Protein AF-A0A4Q3TZU3-F1 (afdb_monomer_lite)

Secondary structure (DSSP, 8-state):
------------------SS-TT-PPPPP----PPPP---TTTT----TTTS-S-BSSPPPSS---GGG--S--SBPPPHHHHHHHHHHHHHHHHHHHHS-TT-EEEEEE-TTS-EEEEEEEE--STTPPPEEEEEESSS---

Foldseek 3Di:
DDDDDDDDDDPPDPPPPPPDCVPDPFDAADQDDQDQDDQPPCPPVDDDCPPPADAFPDDDDPDDDDPVVCPVDDRHPDDPSRVVNVVRRVVSVVVSVVQADPPAAWDFDADPVRHTFKIWHWGDRDPPDDIGHDMDGPPDPDD

Structure (mmCIF, N/CA/C/O backbone):
data_AF-A0A4Q3TZU3-F1
#
_entry.id   AF-A0A4Q3TZU3-F1
#
loop_
_atom_site.group_PDB
_atom_site.id
_atom_site.type_symbol
_atom_site.label_atom_id
_atom_site.label_alt_id
_atom_site.label_comp_id
_atom_site.label_asym_id
_atom_site.label_entity_id
_atom_site.label_seq_id
_atom_site.pdbx_PDB_ins_code
_atom_site.Cartn_x
_atom_site.Cartn_y
_atom_site.Cartn_z
_atom_site.occupancy
_atom_site.B_iso_or_equiv
_atom_site.auth_seq_id
_atom_site.auth_comp_id
_atom_site.auth_asym_id
_atom_site.auth_atom_id
_atom_site.pdbx_PDB_model_num
ATOM 1 N N . MET A 1 1 ? -24.999 -35.757 49.700 1.00 33.59 1 MET A N 1
ATOM 2 C CA . MET A 1 1 ? -24.852 -34.363 50.166 1.00 33.59 1 MET A CA 1
ATOM 3 C C . MET A 1 1 ? -23.561 -33.837 49.554 1.00 33.59 1 MET A C 1
ATOM 5 O O . MET A 1 1 ? -22.495 -34.189 50.034 1.00 33.59 1 MET A O 1
ATOM 9 N N . ILE A 1 2 ? -23.643 -33.169 48.400 1.00 40.16 2 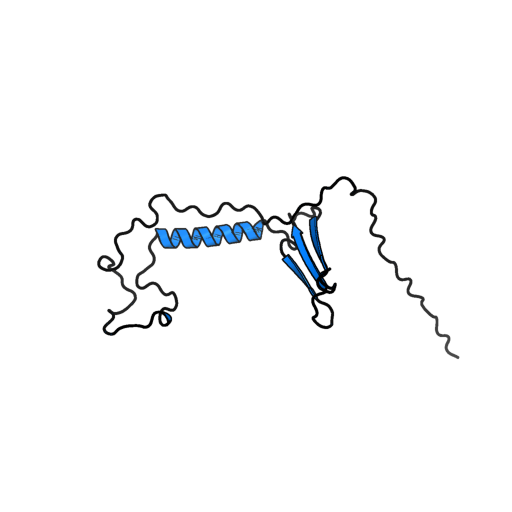ILE A N 1
ATOM 10 C CA . ILE A 1 2 ? -22.472 -32.710 47.633 1.00 40.16 2 ILE A CA 1
ATOM 11 C C . ILE A 1 2 ? -22.487 -31.183 47.669 1.00 40.16 2 ILE A C 1
ATOM 13 O O . ILE A 1 2 ? -23.465 -30.561 47.263 1.00 40.16 2 ILE A O 1
ATOM 17 N N . LEU A 1 3 ? -21.426 -30.616 48.236 1.00 29.00 3 LEU A N 1
ATOM 18 C CA . LEU A 1 3 ? -21.221 -29.190 48.449 1.00 29.00 3 LEU A CA 1
ATOM 19 C C . LEU A 1 3 ? -20.592 -28.594 47.178 1.00 29.00 3 LEU A C 1
ATOM 21 O O . LEU A 1 3 ? -19.473 -28.958 46.825 1.00 29.00 3 LEU A O 1
ATOM 25 N N . PHE A 1 4 ? -21.302 -27.704 46.481 1.00 37.84 4 PHE A N 1
ATOM 26 C CA . PHE A 1 4 ? -20.735 -26.928 45.373 1.00 37.84 4 PHE A CA 1
ATOM 27 C C . PHE A 1 4 ? -20.022 -25.695 45.936 1.00 37.84 4 PHE A C 1
ATOM 29 O O . PHE A 1 4 ? -20.660 -24.808 46.500 1.00 37.84 4 PHE A O 1
ATOM 36 N N . ALA A 1 5 ? -18.699 -25.640 45.784 1.00 41.41 5 ALA A N 1
ATOM 37 C CA . ALA A 1 5 ? -17.923 -24.431 46.025 1.00 41.41 5 ALA A CA 1
ATOM 38 C C . ALA A 1 5 ? -18.077 -23.493 44.817 1.00 41.41 5 ALA A C 1
ATOM 40 O O . ALA A 1 5 ? -17.660 -23.826 43.707 1.00 41.41 5 ALA A O 1
ATOM 41 N N . LEU A 1 6 ? -18.700 -22.332 45.029 1.00 40.00 6 LEU A N 1
ATOM 42 C CA . LEU A 1 6 ? -18.723 -21.242 44.056 1.00 40.00 6 LEU A CA 1
ATOM 43 C C . LEU A 1 6 ? -17.315 -20.634 43.975 1.00 40.00 6 LEU A C 1
ATOM 45 O O . LEU A 1 6 ? -16.833 -20.055 44.947 1.00 40.00 6 LEU A O 1
ATOM 49 N N . ILE A 1 7 ? -16.659 -20.754 42.822 1.00 45.22 7 ILE A N 1
ATOM 50 C CA . ILE A 1 7 ? -15.443 -19.997 42.513 1.00 45.22 7 ILE A CA 1
ATOM 51 C C . ILE A 1 7 ? -15.897 -18.684 41.875 1.00 45.22 7 ILE A C 1
ATOM 53 O O . ILE A 1 7 ? -16.347 -18.663 40.731 1.00 45.22 7 ILE A O 1
ATOM 57 N N . SER A 1 8 ? -15.813 -17.590 42.629 1.00 39.06 8 SER A N 1
ATOM 58 C CA . SER A 1 8 ? -16.028 -16.242 42.103 1.00 39.06 8 SER A CA 1
ATOM 59 C C . SER A 1 8 ? -14.880 -15.878 41.163 1.00 39.06 8 SER A C 1
ATOM 61 O O . SER A 1 8 ? -13.743 -15.712 41.602 1.00 39.06 8 SER A O 1
ATOM 63 N N . VAL A 1 9 ? -15.169 -15.740 39.869 1.00 47.31 9 VAL A N 1
ATOM 64 C CA . VAL A 1 9 ? -14.244 -15.116 38.916 1.00 47.31 9 VAL A CA 1
ATOM 65 C C . VAL A 1 9 ? -14.261 -13.615 39.187 1.00 47.31 9 VAL A C 1
ATOM 67 O O . VAL A 1 9 ? -15.233 -12.928 38.884 1.00 47.31 9 VAL A O 1
ATOM 70 N N . VAL A 1 10 ? -13.189 -13.106 39.790 1.00 42.84 10 VAL A N 1
ATOM 71 C CA . VAL A 1 10 ? -12.907 -11.669 39.810 1.00 42.84 10 VAL A CA 1
ATOM 72 C C . VAL A 1 10 ? -12.443 -11.297 38.406 1.00 42.84 10 VAL A C 1
ATOM 74 O O . VAL A 1 10 ? -11.377 -11.728 37.967 1.00 42.84 10 VAL A O 1
ATOM 77 N N . ALA A 1 11 ? -13.258 -10.528 37.685 1.00 46.69 11 ALA A N 1
ATOM 78 C CA . ALA A 1 11 ? -12.823 -9.859 36.469 1.00 46.69 11 ALA A CA 1
ATOM 79 C C . ALA A 1 11 ? -11.769 -8.817 36.867 1.00 46.69 11 ALA A C 1
ATOM 81 O O . ALA A 1 11 ? -12.090 -7.768 37.420 1.00 46.69 11 ALA A O 1
ATOM 82 N N . VAL A 1 12 ? -10.496 -9.143 36.654 1.00 43.44 12 VAL A N 1
ATOM 83 C CA . VAL A 1 12 ? -9.413 -8.164 36.728 1.00 43.44 12 VAL A CA 1
ATOM 84 C C . VAL A 1 12 ? -9.487 -7.362 35.435 1.00 43.44 12 VAL A C 1
ATOM 86 O O . VAL A 1 12 ? -8.997 -7.801 34.398 1.00 43.44 12 VAL A O 1
ATOM 89 N N . GLU A 1 13 ? -10.164 -6.216 35.472 1.00 42.28 13 GLU A N 1
ATOM 90 C CA . GLU A 1 13 ? -10.048 -5.228 34.403 1.00 42.28 13 GLU A CA 1
ATOM 91 C C . GLU A 1 13 ? -8.586 -4.756 34.363 1.00 42.28 13 GLU A C 1
ATOM 93 O O . GLU A 1 13 ? -8.067 -4.307 35.392 1.00 42.28 13 GLU A O 1
ATOM 98 N N . PRO A 1 14 ? -7.871 -4.871 33.228 1.00 47.47 14 PRO A N 1
ATOM 99 C CA . PRO A 1 14 ? -6.547 -4.291 33.130 1.00 47.47 14 PRO A CA 1
ATOM 100 C C . PRO A 1 14 ? -6.704 -2.773 33.202 1.00 47.47 14 PRO A C 1
ATOM 102 O O . PRO A 1 14 ? -7.169 -2.130 32.262 1.00 47.47 14 PRO A O 1
ATOM 105 N N . ALA A 1 15 ? -6.323 -2.198 34.341 1.00 41.56 15 ALA A N 1
ATOM 106 C CA . ALA A 1 15 ? -6.161 -0.764 34.481 1.00 41.56 15 ALA A CA 1
ATOM 107 C C . ALA A 1 15 ? -5.082 -0.313 33.487 1.00 41.56 15 ALA A C 1
ATOM 109 O O . ALA A 1 15 ? -3.888 -0.524 33.710 1.00 41.56 15 ALA A O 1
ATOM 110 N N . ILE A 1 16 ? -5.503 0.282 32.369 1.00 44.78 16 ILE A N 1
ATOM 111 C CA . ILE A 1 16 ? -4.617 1.042 31.489 1.00 44.78 16 ILE A CA 1
ATOM 112 C C . ILE A 1 16 ? -4.077 2.194 32.347 1.00 44.78 16 ILE A C 1
ATOM 114 O O . ILE A 1 16 ? -4.815 3.105 32.720 1.00 44.78 16 ILE A O 1
ATOM 118 N N . GLN A 1 17 ? -2.809 2.111 32.746 1.00 38.56 17 GLN A N 1
ATOM 119 C CA . GLN A 1 17 ? -2.160 3.133 33.564 1.00 38.56 17 GLN A CA 1
ATOM 120 C C . GLN A 1 17 ? -1.886 4.371 32.698 1.00 38.56 17 GLN A C 1
ATOM 122 O O . GLN A 1 17 ? -0.864 4.468 32.024 1.00 38.56 17 GLN A O 1
ATOM 127 N N . THR A 1 18 ? -2.814 5.325 32.706 1.00 45.28 18 THR A N 1
ATOM 128 C CA . THR A 1 18 ? -2.728 6.610 31.986 1.00 45.28 18 THR A CA 1
ATOM 129 C C . THR A 1 18 ? -1.883 7.641 32.749 1.00 45.28 18 THR A C 1
ATOM 131 O O . THR A 1 18 ? -2.311 8.772 32.965 1.00 45.28 18 THR A O 1
ATOM 134 N N . THR A 1 19 ? -0.683 7.280 33.206 1.00 42.88 19 THR A N 1
ATOM 135 C CA . THR A 1 19 ? 0.136 8.164 34.067 1.00 42.88 19 THR A CA 1
ATOM 136 C C . THR A 1 19 ? 1.560 8.387 33.555 1.00 42.88 19 THR A C 1
ATOM 138 O O . THR A 1 19 ? 2.497 8.510 34.337 1.00 42.88 19 THR A O 1
ATOM 141 N N . GLY A 1 20 ? 1.728 8.500 32.231 1.00 41.69 20 GLY A N 1
ATOM 142 C CA . GLY A 1 20 ? 3.015 8.892 31.631 1.00 41.69 20 GLY A CA 1
ATOM 143 C C . GLY A 1 20 ? 2.981 9.471 30.209 1.00 41.69 20 GLY A C 1
ATOM 144 O O . GLY A 1 20 ? 4.040 9.649 29.624 1.00 41.69 20 GLY A O 1
ATOM 145 N N . LEU A 1 21 ? 1.803 9.751 29.635 1.00 46.12 21 LEU A N 1
ATOM 146 C CA . LEU A 1 21 ? 1.623 9.968 28.184 1.00 46.12 21 LEU A CA 1
ATOM 147 C C . LEU A 1 21 ? 1.159 11.388 27.795 1.00 46.12 21 LEU A C 1
ATOM 149 O O . LEU A 1 21 ? 0.741 11.614 26.667 1.00 46.12 21 LEU A O 1
ATOM 153 N N . LEU A 1 22 ? 1.194 12.353 28.719 1.00 42.00 22 LEU A N 1
ATOM 154 C CA . LEU A 1 22 ? 0.548 13.662 28.525 1.00 42.00 22 LEU A CA 1
ATOM 155 C C . LEU A 1 22 ? 1.337 14.671 27.668 1.00 42.00 22 LEU A C 1
ATOM 157 O O . LEU A 1 22 ? 0.893 15.809 27.559 1.00 42.00 22 LEU A O 1
ATOM 161 N N . ASP A 1 23 ? 2.452 14.277 27.046 1.00 44.84 23 ASP A N 1
ATOM 162 C CA . ASP A 1 23 ? 3.239 15.166 26.168 1.00 44.84 23 ASP A CA 1
ATOM 163 C C . ASP A 1 23 ? 3.541 14.559 24.783 1.00 44.84 23 ASP A C 1
ATOM 165 O O . ASP A 1 23 ? 4.440 14.999 24.071 1.00 44.84 23 ASP A O 1
ATOM 169 N N . ALA A 1 24 ? 2.790 13.530 24.375 1.00 51.88 24 ALA A N 1
ATOM 170 C CA . ALA A 1 24 ? 2.827 13.038 23.001 1.00 51.88 24 ALA A CA 1
ATOM 171 C C . ALA A 1 24 ? 1.720 13.733 22.201 1.00 51.88 24 ALA A C 1
ATOM 173 O O . ALA A 1 24 ? 0.531 13.493 22.421 1.00 51.88 24 ALA A O 1
ATOM 174 N N . THR A 1 25 ? 2.099 14.608 21.267 1.00 56.19 25 THR A N 1
ATOM 175 C CA . THR A 1 25 ? 1.162 15.044 20.224 1.00 56.19 25 THR A CA 1
ATOM 176 C C . THR A 1 25 ? 0.862 13.815 19.363 1.00 56.19 25 THR A C 1
ATOM 178 O O . THR A 1 25 ? 1.804 13.279 18.787 1.00 56.19 25 THR A O 1
ATOM 181 N N . PRO A 1 26 ? -0.392 13.333 19.283 1.00 60.06 26 PRO A N 1
ATOM 182 C CA . PRO A 1 26 ? -0.702 12.113 18.547 1.00 60.06 26 PRO A CA 1
ATOM 183 C C . PRO A 1 26 ? -0.285 12.249 17.079 1.00 60.06 26 PRO A C 1
ATOM 185 O O . PRO A 1 26 ? -0.748 13.153 16.376 1.00 60.06 26 PRO A O 1
ATOM 188 N N . GLU A 1 27 ? 0.587 11.354 16.610 1.00 64.44 27 GLU A N 1
ATOM 189 C CA . GLU A 1 27 ? 1.000 11.328 15.211 1.00 64.44 27 GLU A CA 1
ATOM 190 C C . GLU A 1 27 ? -0.121 10.768 14.324 1.00 64.44 27 GLU A C 1
ATOM 192 O O . GLU A 1 27 ? -0.770 9.761 14.621 1.00 64.44 27 GLU A O 1
ATOM 197 N N . THR A 1 28 ? -0.352 11.426 13.187 1.00 75.56 28 THR A N 1
ATOM 198 C CA . THR A 1 28 ? -1.189 10.850 12.128 1.00 75.56 28 THR A CA 1
ATOM 199 C C . THR A 1 28 ? -0.414 9.733 11.445 1.00 75.56 28 THR A C 1
ATOM 201 O O . THR A 1 28 ? 0.787 9.871 11.223 1.00 75.56 28 THR A O 1
ATOM 204 N N . TYR A 1 29 ? -1.109 8.656 11.072 1.00 77.62 29 TYR A N 1
ATOM 205 C CA . TYR A 1 29 ? -0.504 7.556 10.326 1.00 77.62 29 TYR A CA 1
ATOM 206 C C . TYR A 1 29 ? 0.315 8.049 9.126 1.00 77.62 29 TYR A C 1
ATOM 208 O O . TYR A 1 29 ? -0.198 8.800 8.289 1.00 77.62 29 TYR A O 1
ATOM 216 N N . GLN A 1 30 ? 1.556 7.572 9.026 1.00 76.38 30 GLN A N 1
ATOM 217 C CA . GLN A 1 30 ? 2.419 7.768 7.868 1.00 76.38 30 GLN A CA 1
ATOM 218 C C . GLN A 1 30 ? 3.016 6.429 7.456 1.00 76.38 30 GLN A C 1
ATOM 220 O O . GLN A 1 30 ? 3.709 5.790 8.243 1.00 76.38 30 GLN A O 1
ATOM 225 N N . ALA A 1 31 ? 2.770 6.039 6.205 1.00 73.56 31 ALA A N 1
ATOM 226 C CA . ALA A 1 31 ? 3.429 4.881 5.623 1.00 73.56 31 ALA A CA 1
ATOM 227 C C . ALA A 1 31 ? 4.957 5.086 5.612 1.00 73.56 31 ALA A C 1
ATOM 229 O O . ALA A 1 31 ? 5.415 6.230 5.465 1.00 73.56 31 ALA A O 1
ATOM 230 N N . PRO A 1 32 ? 5.759 4.012 5.729 1.00 72.94 32 PRO A N 1
ATOM 231 C CA . PRO A 1 32 ? 7.208 4.113 5.653 1.00 72.94 32 PRO A CA 1
ATOM 232 C C . PRO A 1 32 ? 7.660 4.838 4.382 1.00 72.94 32 PRO A C 1
ATOM 234 O O . PRO A 1 32 ? 7.267 4.489 3.269 1.00 72.94 32 PRO A O 1
ATOM 237 N N . VAL A 1 33 ? 8.520 5.847 4.536 1.00 78.69 33 VAL A N 1
ATOM 238 C CA . VAL A 1 33 ? 9.052 6.599 3.393 1.00 78.69 33 VAL A CA 1
ATOM 239 C C . VAL A 1 33 ? 10.073 5.734 2.660 1.00 78.69 33 VAL A C 1
ATOM 241 O O . VAL A 1 33 ? 11.244 5.672 3.039 1.00 78.69 33 VAL A O 1
ATOM 244 N N . VAL A 1 34 ? 9.642 5.064 1.597 1.00 75.31 34 VAL A N 1
ATOM 245 C CA . VAL A 1 34 ? 10.530 4.444 0.610 1.00 75.31 34 VAL A CA 1
ATOM 246 C C . VAL A 1 34 ? 10.691 5.408 -0.552 1.00 75.31 34 VAL A C 1
ATOM 248 O O . VAL A 1 34 ? 9.705 5.938 -1.058 1.00 75.31 34 VAL A O 1
ATOM 251 N N . ARG A 1 35 ? 11.938 5.673 -0.963 1.00 76.44 35 ARG A N 1
ATOM 252 C CA . ARG A 1 35 ? 12.168 6.404 -2.211 1.00 76.44 35 ARG A CA 1
ATOM 253 C C . ARG A 1 35 ? 11.586 5.563 -3.347 1.00 76.44 35 ARG A C 1
ATOM 255 O O . ARG A 1 35 ? 12.003 4.412 -3.470 1.00 76.44 35 ARG A O 1
ATOM 262 N N . PRO A 1 36 ? 10.662 6.106 -4.155 1.00 74.62 36 PRO A N 1
ATOM 263 C CA . PRO A 1 36 ? 10.230 5.421 -5.359 1.00 74.62 36 PRO A CA 1
ATOM 264 C C . PRO A 1 36 ? 11.442 5.080 -6.220 1.00 74.62 36 PRO A C 1
ATOM 266 O O . PRO A 1 36 ? 12.430 5.822 -6.225 1.00 74.62 36 PRO A O 1
ATOM 269 N N . PHE A 1 37 ? 11.362 3.968 -6.945 1.00 75.88 37 PHE A N 1
ATOM 270 C CA . PHE A 1 37 ? 12.346 3.695 -7.977 1.00 75.88 37 PHE A CA 1
ATOM 271 C C . PHE A 1 37 ? 12.295 4.817 -9.018 1.00 75.88 37 PHE A C 1
ATOM 273 O O . PHE A 1 37 ? 11.232 5.118 -9.564 1.00 75.88 37 PHE A O 1
ATOM 280 N N . GLU A 1 38 ? 13.442 5.445 -9.260 1.00 76.56 38 GLU A N 1
ATOM 281 C CA . GLU A 1 38 ? 13.593 6.466 -10.285 1.00 76.56 38 GLU A CA 1
ATOM 282 C C . GLU A 1 38 ? 14.387 5.849 -11.439 1.00 76.56 38 GLU A C 1
ATOM 284 O O . GLU A 1 38 ? 15.568 5.530 -11.261 1.00 76.56 38 GLU A O 1
ATOM 289 N N . PRO A 1 39 ? 13.744 5.606 -12.592 1.00 71.75 39 PRO A N 1
ATOM 290 C CA . PRO A 1 39 ? 14.438 5.044 -13.732 1.00 71.75 39 PRO A CA 1
ATOM 291 C C . PRO A 1 39 ? 15.500 6.029 -14.250 1.00 71.75 39 PRO A C 1
ATOM 293 O O . PRO A 1 39 ? 15.393 7.242 -14.037 1.00 71.75 39 PRO A O 1
ATOM 296 N N . PRO A 1 40 ? 16.542 5.534 -14.936 1.00 73.44 40 PRO A N 1
ATOM 297 C CA . PRO A 1 40 ? 17.562 6.397 -15.514 1.00 73.44 40 PRO A CA 1
ATOM 298 C C . PRO A 1 40 ? 16.950 7.369 -16.542 1.00 73.44 40 PRO A C 1
ATOM 300 O O . PRO A 1 40 ? 15.894 7.127 -17.121 1.00 73.44 40 PRO A O 1
ATOM 303 N N . SER A 1 41 ? 17.604 8.517 -16.750 1.00 75.19 41 SER A N 1
ATOM 304 C CA . SER A 1 41 ? 17.051 9.669 -17.499 1.00 75.19 41 SER A CA 1
ATOM 305 C C . SER A 1 41 ? 16.728 9.420 -18.985 1.00 75.19 41 SER A C 1
ATOM 307 O O . SER A 1 41 ? 16.164 10.280 -19.672 1.00 75.19 41 SER A O 1
ATOM 309 N N . ASP A 1 42 ? 17.160 8.283 -19.506 1.00 72.06 42 ASP A N 1
ATOM 310 C CA . ASP A 1 42 ? 16.971 7.778 -20.861 1.00 72.06 42 ASP A CA 1
ATOM 311 C C . ASP A 1 42 ? 15.866 6.715 -20.964 1.00 72.06 42 ASP A C 1
ATOM 313 O O . ASP A 1 42 ? 15.569 6.257 -22.067 1.00 72.06 42 ASP A O 1
ATOM 317 N N . PHE A 1 43 ? 15.203 6.378 -19.856 1.00 71.81 43 PHE A N 1
ATOM 318 C CA . PHE A 1 43 ? 14.055 5.479 -19.843 1.00 71.81 43 PHE A CA 1
ATOM 319 C C . PHE A 1 43 ? 12.952 5.953 -20.801 1.00 71.81 43 PHE A C 1
ATOM 321 O O . PHE A 1 43 ? 12.581 7.130 -20.816 1.00 71.81 43 PHE A O 1
ATOM 328 N N . GLY A 1 44 ? 12.443 5.035 -21.628 1.00 65.50 44 GLY A N 1
ATOM 329 C CA . GLY 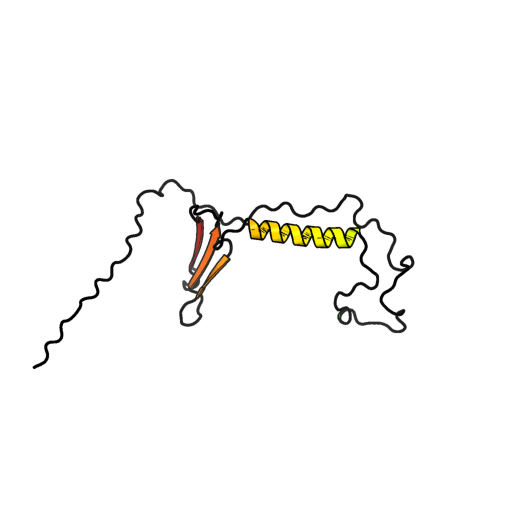A 1 44 ? 11.426 5.321 -22.643 1.00 65.50 44 GLY A CA 1
ATOM 330 C C . GLY A 1 44 ? 11.942 5.990 -23.926 1.00 65.50 44 GLY A C 1
ATOM 331 O O . GLY A 1 44 ? 11.133 6.324 -24.788 1.00 65.50 44 GLY A O 1
ATOM 332 N N . ARG A 1 45 ? 13.262 6.179 -24.097 1.00 64.44 45 ARG A N 1
ATOM 333 C CA . ARG A 1 45 ? 13.873 6.636 -25.367 1.00 64.44 45 ARG A CA 1
ATOM 334 C C . ARG A 1 45 ? 14.214 5.483 -26.313 1.00 64.44 45 ARG A C 1
ATOM 336 O O . ARG A 1 45 ? 15.221 5.531 -27.018 1.00 64.44 45 ARG A O 1
ATOM 343 N N . GLU A 1 46 ? 13.403 4.440 -26.306 1.00 63.75 46 GLU A N 1
ATOM 344 C CA . GLU A 1 46 ? 13.564 3.315 -27.220 1.00 63.75 46 GLU A CA 1
ATOM 345 C C . GLU A 1 46 ? 12.928 3.638 -28.577 1.00 63.75 46 GLU A C 1
ATOM 347 O O . GLU A 1 46 ? 11.975 4.419 -28.667 1.00 63.75 46 GLU A O 1
ATOM 352 N N . GLU A 1 47 ? 13.477 3.067 -29.652 1.00 60.59 47 GLU A N 1
ATOM 353 C CA . GLU A 1 47 ? 12.859 3.147 -30.977 1.00 60.59 47 GLU A CA 1
ATOM 354 C C . GLU A 1 47 ? 11.429 2.595 -30.917 1.00 60.59 47 GLU A C 1
ATOM 356 O O . GLU A 1 47 ? 11.155 1.629 -30.205 1.00 60.59 47 GLU A O 1
ATOM 361 N N . ALA A 1 48 ? 10.503 3.206 -31.665 1.00 57.72 48 ALA A N 1
ATOM 362 C CA . ALA A 1 48 ? 9.114 2.767 -31.698 1.00 57.72 48 ALA A CA 1
ATOM 363 C C . ALA A 1 48 ? 9.041 1.257 -31.997 1.00 57.72 48 ALA A C 1
ATOM 365 O O . ALA A 1 48 ? 9.360 0.816 -33.102 1.00 57.72 48 ALA A O 1
ATOM 366 N N . GLN A 1 49 ? 8.582 0.476 -31.013 1.00 55.25 49 GLN A N 1
ATOM 367 C CA . GLN A 1 49 ? 8.572 -0.996 -31.011 1.00 55.25 49 GLN A CA 1
ATOM 368 C C . GLN A 1 49 ? 7.662 -1.629 -32.095 1.00 55.25 49 GLN A C 1
ATOM 370 O O . GLN A 1 49 ? 7.504 -2.847 -32.148 1.00 55.25 49 GLN A O 1
ATOM 375 N N . GLY A 1 50 ? 7.075 -0.828 -32.993 1.00 54.59 50 GLY A N 1
ATOM 376 C CA . GLY A 1 50 ? 6.213 -1.296 -34.080 1.00 54.59 50 GLY A CA 1
ATOM 377 C C . GLY A 1 50 ? 6.977 -2.032 -35.182 1.00 54.59 50 GLY A C 1
ATOM 378 O O . GLY A 1 50 ? 6.673 -3.189 -35.481 1.00 54.59 50 GLY A O 1
ATOM 379 N N . ASP A 1 51 ? 7.999 -1.391 -35.753 1.00 54.72 51 ASP A N 1
ATOM 380 C CA . ASP A 1 51 ? 8.656 -1.880 -36.977 1.00 54.72 51 ASP A CA 1
ATOM 381 C C . ASP A 1 51 ? 10.101 -2.360 -36.759 1.00 54.72 51 ASP A C 1
ATOM 383 O O . ASP A 1 51 ? 10.660 -3.018 -37.636 1.00 54.72 51 ASP A O 1
ATOM 387 N N . ALA A 1 52 ? 10.697 -2.071 -35.596 1.00 53.53 52 ALA A N 1
ATOM 388 C CA . ALA A 1 52 ? 12.117 -2.312 -35.317 1.00 53.53 52 ALA A CA 1
ATOM 389 C C . ALA A 1 52 ? 12.419 -3.608 -34.530 1.00 53.53 52 ALA A C 1
ATOM 391 O O . ALA A 1 52 ? 13.565 -4.053 -34.501 1.00 53.53 52 ALA A O 1
ATOM 392 N N . ALA A 1 53 ? 11.422 -4.240 -33.897 1.00 55.62 53 ALA A N 1
ATOM 393 C CA . ALA A 1 53 ? 11.655 -5.361 -32.982 1.00 55.62 53 ALA A CA 1
ATOM 394 C C . ALA A 1 53 ? 11.829 -6.715 -33.703 1.00 55.62 53 ALA A C 1
ATOM 396 O O . ALA A 1 53 ? 10.946 -7.172 -34.434 1.00 55.62 53 ALA A O 1
ATOM 397 N N . THR A 1 54 ? 12.963 -7.377 -33.459 1.00 54.03 54 THR A N 1
ATOM 398 C CA . THR A 1 54 ? 13.402 -8.619 -34.124 1.00 54.03 54 THR A CA 1
ATOM 399 C C . THR A 1 54 ? 12.838 -9.913 -33.529 1.00 54.03 54 THR A C 1
ATOM 401 O O . THR A 1 54 ? 12.851 -10.923 -34.228 1.00 54.03 54 THR A O 1
ATOM 404 N N . ASP A 1 55 ? 12.299 -9.897 -32.304 1.00 57.69 55 ASP A N 1
ATOM 405 C CA . ASP A 1 55 ? 11.753 -11.088 -31.629 1.00 57.69 55 ASP A CA 1
ATOM 406 C C . ASP A 1 55 ? 10.311 -10.843 -31.151 1.00 57.69 55 ASP A C 1
ATOM 408 O O . ASP A 1 55 ? 10.032 -10.489 -30.004 1.00 57.69 55 ASP A O 1
ATOM 412 N N . ARG A 1 56 ? 9.358 -10.992 -32.079 1.00 61.22 56 ARG A N 1
ATOM 413 C CA . ARG A 1 56 ? 7.924 -10.931 -31.768 1.00 61.22 56 ARG A CA 1
ATOM 414 C C . ARG A 1 56 ? 7.470 -12.268 -31.193 1.00 61.22 56 ARG A C 1
ATOM 416 O O . ARG A 1 56 ? 7.531 -13.293 -31.870 1.00 61.22 56 ARG A O 1
ATOM 423 N N . HIS A 1 57 ? 6.907 -12.253 -29.989 1.00 64.50 57 HIS A N 1
ATOM 424 C CA . HIS A 1 57 ? 6.303 -13.442 -29.376 1.00 64.50 57 HIS A CA 1
ATOM 425 C C . HIS A 1 57 ? 4.972 -13.846 -30.031 1.00 64.50 57 HIS A C 1
ATOM 427 O O . HIS A 1 57 ? 4.454 -14.939 -29.790 1.00 64.50 57 HIS A O 1
ATOM 433 N N . ARG A 1 58 ? 4.407 -12.975 -30.879 1.00 64.25 58 ARG A N 1
ATOM 434 C CA . ARG A 1 58 ? 3.109 -13.164 -31.530 1.00 64.25 58 ARG A CA 1
ATOM 435 C C . ARG A 1 58 ? 3.218 -13.122 -33.055 1.00 64.25 58 ARG A C 1
ATOM 437 O O . ARG A 1 58 ? 3.901 -12.282 -33.635 1.00 64.25 58 ARG A O 1
ATOM 444 N N . ARG A 1 59 ? 2.462 -14.001 -33.724 1.00 65.19 59 ARG A N 1
ATOM 445 C CA . ARG A 1 59 ? 2.280 -13.971 -35.186 1.00 65.19 59 ARG A CA 1
ATOM 446 C C . ARG A 1 59 ? 1.620 -12.645 -35.619 1.00 65.19 59 ARG A C 1
ATOM 448 O O . ARG A 1 59 ? 0.717 -12.197 -34.911 1.00 65.19 59 ARG A O 1
ATOM 455 N N . PRO A 1 60 ? 1.981 -12.063 -36.782 1.00 68.50 60 PRO A N 1
ATOM 456 C CA . PRO A 1 60 ? 1.361 -10.837 -37.280 1.00 68.50 60 PRO A CA 1
ATOM 457 C C . PRO A 1 60 ? -0.169 -10.873 -37.243 1.00 68.50 60 PRO A C 1
ATOM 459 O O . PRO A 1 60 ? -0.794 -11.887 -37.586 1.00 68.50 60 PRO A O 1
ATOM 462 N N . LEU A 1 61 ? -0.763 -9.753 -36.832 1.00 70.75 61 LEU A N 1
ATOM 463 C CA . LEU A 1 61 ? -2.209 -9.585 -36.802 1.00 70.75 61 LEU A CA 1
ATOM 464 C C . LEU A 1 61 ? -2.737 -9.613 -38.237 1.00 70.75 61 LEU A C 1
ATOM 466 O O . LEU A 1 61 ? -2.400 -8.771 -39.061 1.00 70.75 61 LEU A O 1
ATOM 470 N N . THR A 1 62 ? -3.551 -10.619 -38.541 1.00 79.44 62 THR A N 1
ATOM 471 C CA . THR A 1 62 ? -4.188 -10.791 -39.862 1.00 79.44 62 THR A CA 1
ATOM 472 C C . THR A 1 62 ? -5.645 -10.332 -39.857 1.00 79.44 62 THR A C 1
ATOM 474 O O . THR A 1 62 ? -6.284 -10.272 -40.903 1.00 79.44 62 THR A O 1
ATOM 477 N N . THR A 1 63 ? -6.156 -9.971 -38.679 1.00 80.00 63 THR A N 1
ATOM 478 C CA . THR A 1 63 ? -7.497 -9.443 -38.432 1.00 80.00 63 THR A CA 1
ATOM 479 C C . THR A 1 63 ? -7.444 -8.447 -37.269 1.00 80.00 63 THR A C 1
ATOM 481 O O . THR A 1 63 ? -6.569 -8.587 -36.407 1.00 80.00 63 THR A O 1
ATOM 484 N N . PRO A 1 64 ? -8.377 -7.479 -37.196 1.00 79.75 64 PRO A N 1
ATOM 485 C CA . PRO A 1 64 ? -8.532 -6.616 -36.026 1.00 79.75 64 PRO A CA 1
ATOM 486 C C . PRO A 1 64 ? -8.700 -7.434 -34.737 1.00 79.75 64 PRO A C 1
ATOM 488 O O . PRO A 1 64 ? -9.300 -8.511 -34.759 1.00 79.75 64 PRO A O 1
ATOM 491 N N . VAL A 1 65 ? -8.174 -6.925 -33.623 1.00 72.88 65 VAL A N 1
ATOM 492 C CA . VAL A 1 65 ? -8.229 -7.572 -32.303 1.00 72.88 65 VAL A CA 1
ATOM 493 C C . VAL A 1 65 ? -8.899 -6.620 -31.319 1.00 72.88 65 VAL A C 1
ATOM 495 O O . VAL A 1 65 ? -8.666 -5.415 -31.376 1.00 72.88 65 VAL A O 1
ATOM 498 N N . ASP A 1 66 ? -9.729 -7.153 -30.428 1.00 80.31 66 ASP A N 1
ATOM 499 C CA . ASP A 1 66 ? -10.328 -6.368 -29.350 1.00 80.31 66 ASP A CA 1
ATOM 500 C C . ASP A 1 66 ? -9.270 -6.008 -28.295 1.00 80.31 66 ASP A C 1
ATOM 502 O O . ASP A 1 66 ? -8.434 -6.843 -27.947 1.00 80.31 66 ASP A O 1
ATOM 506 N N . VAL A 1 67 ? -9.316 -4.785 -27.760 1.00 70.62 67 VAL A N 1
ATOM 507 C CA . VAL A 1 67 ? -8.388 -4.316 -26.712 1.00 70.62 67 VAL A CA 1
ATOM 508 C C . VAL A 1 67 ? -8.467 -5.202 -25.465 1.00 70.62 67 VAL A C 1
ATOM 510 O O . VAL A 1 67 ? -7.454 -5.452 -24.825 1.00 70.62 67 VAL A O 1
ATOM 513 N N . ASN A 1 68 ? -9.638 -5.762 -25.150 1.00 73.62 68 ASN A N 1
ATOM 514 C CA . ASN A 1 68 ? -9.800 -6.660 -24.004 1.00 73.62 68 ASN A CA 1
ATOM 515 C C . ASN A 1 68 ? -9.218 -8.060 -24.245 1.00 73.62 68 ASN A C 1
ATOM 517 O O . ASN A 1 68 ? -9.078 -8.838 -23.305 1.00 73.62 68 ASN A O 1
ATOM 521 N N . ALA A 1 69 ? -8.873 -8.405 -25.490 1.00 67.75 69 ALA A N 1
ATOM 522 C CA . ALA A 1 69 ? -8.144 -9.636 -25.784 1.00 67.75 69 ALA A CA 1
ATOM 523 C C . ALA A 1 69 ? -6.660 -9.539 -25.384 1.00 67.75 69 ALA A C 1
ATOM 525 O O . ALA A 1 69 ? -5.944 -10.541 -25.419 1.00 67.75 69 ALA A O 1
ATOM 526 N N . TYR A 1 70 ? -6.193 -8.343 -25.019 1.00 61.56 70 TYR A N 1
ATOM 527 C CA . TYR A 1 70 ? -4.872 -8.121 -24.457 1.00 61.56 70 TYR A CA 1
ATOM 528 C C . TYR A 1 70 ? -4.869 -8.507 -22.973 1.00 61.56 70 TYR A C 1
ATOM 530 O O . TYR A 1 70 ? -5.389 -7.794 -22.122 1.00 61.56 70 TYR A O 1
ATOM 538 N N . VAL A 1 71 ? -4.258 -9.645 -22.647 1.00 62.06 71 VAL A N 1
ATOM 539 C CA . VAL A 1 71 ? -4.100 -10.149 -21.266 1.00 62.06 71 VAL A CA 1
ATOM 540 C C . VAL A 1 71 ? -2.839 -9.605 -20.580 1.00 62.06 71 VAL A C 1
ATOM 542 O O . VAL A 1 71 ? -2.260 -10.260 -19.721 1.00 62.06 71 VAL A O 1
ATOM 545 N N . GLY A 1 72 ? -2.381 -8.414 -20.979 1.00 59.25 72 GLY A N 1
ATOM 546 C CA . GLY A 1 72 ? -1.154 -7.812 -20.443 1.00 59.25 72 GLY A CA 1
ATOM 547 C C . GLY A 1 72 ? 0.131 -8.558 -20.828 1.00 59.25 72 GLY A C 1
ATOM 548 O O . GLY A 1 72 ? 1.136 -8.436 -20.141 1.00 59.25 72 GLY A O 1
ATOM 549 N N . SER A 1 73 ? 0.109 -9.351 -21.903 1.00 59.62 73 SER A N 1
ATOM 550 C CA . SER A 1 73 ? 1.304 -9.988 -22.463 1.00 59.62 73 SER A CA 1
ATOM 551 C C . SER A 1 73 ? 1.992 -9.046 -23.448 1.00 59.62 73 SER A C 1
ATOM 553 O O . SER A 1 73 ? 1.335 -8.583 -24.383 1.00 59.62 73 SER A O 1
ATOM 555 N N . TYR A 1 74 ? 3.296 -8.819 -23.288 1.00 59.25 74 TYR A N 1
ATOM 556 C CA . TYR A 1 74 ? 4.083 -8.065 -24.260 1.00 59.25 74 TYR A CA 1
ATOM 557 C C . TYR A 1 74 ? 4.061 -8.747 -25.640 1.00 59.25 74 TYR A C 1
ATOM 559 O O . TYR A 1 74 ? 4.132 -9.973 -25.757 1.00 59.25 74 TYR A O 1
ATOM 567 N N . GLU A 1 75 ? 3.958 -7.949 -26.703 1.00 65.81 75 GLU A N 1
ATOM 568 C CA . GLU A 1 75 ? 4.060 -8.438 -28.088 1.00 65.81 75 GLU A CA 1
ATOM 569 C C . GLU A 1 75 ? 5.497 -8.802 -28.493 1.00 65.81 75 GLU A C 1
ATOM 571 O O . GLU A 1 75 ? 5.709 -9.548 -29.457 1.00 65.81 75 GLU A O 1
ATOM 576 N N . VAL A 1 76 ? 6.465 -8.312 -27.724 1.00 67.69 76 VAL A N 1
ATOM 577 C CA . VAL A 1 76 ? 7.913 -8.474 -27.877 1.00 67.69 76 VAL A CA 1
ATOM 578 C C . VAL A 1 76 ? 8.526 -8.800 -26.516 1.00 67.69 76 VAL A C 1
ATOM 580 O O . VAL A 1 76 ? 7.891 -8.558 -25.492 1.00 67.69 76 VAL A O 1
ATOM 583 N N . SER A 1 77 ? 9.732 -9.362 -26.479 1.00 69.44 77 SER A N 1
ATOM 584 C CA . SER A 1 77 ? 10.454 -9.494 -25.206 1.00 69.44 77 SER A CA 1
ATOM 585 C C . SER A 1 77 ? 10.605 -8.110 -24.560 1.00 69.44 77 SER A C 1
ATOM 587 O O . SER A 1 77 ? 10.985 -7.182 -25.281 1.00 69.44 77 SER A O 1
ATOM 589 N N . PRO A 1 78 ? 10.335 -7.954 -23.250 1.00 73.81 78 PRO A N 1
ATOM 590 C CA . PRO A 1 78 ? 10.564 -6.686 -22.575 1.00 73.81 78 PRO A CA 1
ATOM 591 C C . PRO A 1 78 ? 12.044 -6.317 -22.651 1.00 73.81 78 PRO A C 1
ATOM 593 O O . PRO A 1 78 ? 12.918 -7.192 -22.633 1.00 73.81 78 PRO A O 1
ATOM 596 N N . THR A 1 79 ? 12.325 -5.026 -22.757 1.00 75.69 79 THR A N 1
ATOM 597 C CA . THR A 1 79 ? 13.702 -4.539 -22.832 1.00 75.69 79 THR A CA 1
ATOM 598 C C . THR A 1 79 ? 14.389 -4.601 -21.472 1.00 75.69 79 THR A C 1
ATOM 600 O O . THR A 1 79 ? 13.745 -4.685 -20.425 1.00 75.69 79 THR A O 1
ATOM 603 N N . ASP A 1 80 ? 15.721 -4.512 -21.459 1.00 77.62 80 ASP A N 1
ATOM 604 C CA . ASP A 1 80 ? 16.489 -4.461 -20.208 1.00 77.62 80 ASP A CA 1
ATOM 605 C C . ASP A 1 80 ? 16.046 -3.292 -19.307 1.00 77.62 80 ASP A C 1
ATOM 607 O O . ASP A 1 80 ? 16.059 -3.411 -18.080 1.00 77.62 80 ASP A O 1
ATOM 611 N N . ALA A 1 81 ? 15.618 -2.173 -19.902 1.00 75.31 81 ALA A N 1
ATOM 612 C CA . ALA A 1 81 ? 15.112 -1.019 -19.169 1.00 75.31 81 ALA A CA 1
ATOM 613 C C . ALA A 1 81 ? 13.756 -1.314 -18.509 1.00 75.31 81 ALA A C 1
ATOM 615 O O . ALA A 1 81 ? 13.571 -0.994 -17.334 1.00 75.31 81 ALA A O 1
ATOM 616 N N . GLU A 1 82 ? 12.830 -1.948 -19.231 1.00 77.31 82 GLU A N 1
ATOM 617 C CA . GLU A 1 82 ? 11.525 -2.368 -18.703 1.00 77.31 82 GLU A CA 1
ATOM 618 C C . GLU A 1 82 ? 11.685 -3.406 -17.583 1.00 77.31 82 GLU A C 1
ATOM 620 O O . GLU A 1 82 ? 11.093 -3.264 -16.513 1.00 77.31 82 GLU A O 1
ATOM 625 N N . ILE A 1 83 ? 12.576 -4.385 -17.770 1.00 81.88 83 ILE A N 1
ATOM 626 C CA . ILE A 1 83 ? 12.916 -5.374 -16.739 1.00 81.88 83 ILE A CA 1
ATOM 627 C C . ILE A 1 83 ? 13.479 -4.684 -15.489 1.00 81.88 83 ILE A C 1
ATOM 629 O O . ILE A 1 83 ? 13.071 -5.001 -14.369 1.00 81.88 83 ILE A O 1
ATOM 633 N N . ALA A 1 84 ? 14.404 -3.733 -15.654 1.00 83.00 84 ALA A N 1
ATOM 634 C CA . ALA A 1 84 ? 14.982 -2.989 -14.538 1.00 83.00 84 ALA A CA 1
ATOM 635 C C . ALA A 1 84 ? 13.934 -2.142 -13.797 1.00 83.00 84 ALA A C 1
ATOM 637 O O . ALA A 1 84 ? 13.991 -2.032 -12.570 1.00 83.00 84 ALA A O 1
ATOM 638 N N . TYR A 1 85 ? 12.966 -1.574 -14.520 1.00 83.12 85 TYR A N 1
ATOM 639 C CA . TYR A 1 85 ? 11.850 -0.840 -13.930 1.00 83.12 85 TYR A CA 1
ATOM 640 C C . TYR A 1 8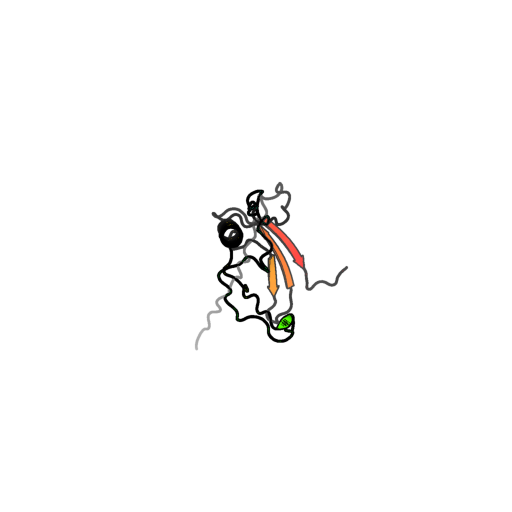5 ? 10.971 -1.741 -13.062 1.00 83.12 85 TYR A C 1
ATOM 642 O O . TYR A 1 85 ? 10.764 -1.433 -11.885 1.00 83.12 85 TYR A O 1
ATOM 650 N N . ASP A 1 86 ? 10.522 -2.878 -13.596 1.00 84.62 86 ASP A N 1
ATOM 651 C CA . ASP A 1 86 ? 9.671 -3.819 -12.862 1.00 84.62 86 ASP A CA 1
ATOM 652 C C . ASP A 1 86 ? 10.373 -4.351 -11.607 1.00 84.62 86 ASP A C 1
ATOM 654 O O . ASP A 1 86 ? 9.785 -4.409 -10.522 1.00 84.62 86 ASP A O 1
ATOM 658 N N . GLN A 1 87 ? 11.664 -4.676 -11.723 1.00 87.94 87 GLN A N 1
ATOM 659 C CA . GLN A 1 87 ? 12.492 -5.082 -10.588 1.00 87.94 87 GLN A CA 1
ATOM 660 C C . GLN A 1 87 ? 12.628 -3.966 -9.548 1.00 87.94 87 GLN A C 1
ATOM 662 O O . GLN A 1 87 ? 12.518 -4.228 -8.349 1.00 87.94 87 GLN A O 1
ATOM 667 N N . GLY A 1 88 ? 12.838 -2.723 -9.985 1.00 86.38 88 GLY A N 1
ATOM 668 C CA . GLY A 1 88 ? 12.941 -1.563 -9.106 1.00 86.38 88 GLY A CA 1
ATOM 669 C C . GLY A 1 88 ? 11.655 -1.304 -8.321 1.00 86.38 88 GLY A C 1
ATOM 670 O O . GLY A 1 88 ? 11.704 -1.070 -7.111 1.00 86.38 88 GLY A O 1
ATOM 671 N N . VAL A 1 89 ? 10.499 -1.405 -8.980 1.00 86.19 89 VAL A N 1
ATOM 672 C CA . VAL A 1 89 ? 9.180 -1.287 -8.339 1.00 86.19 89 VAL A CA 1
ATOM 673 C C . VAL A 1 89 ? 8.965 -2.412 -7.325 1.00 86.19 89 VAL A C 1
ATOM 675 O O . VAL A 1 89 ? 8.585 -2.143 -6.183 1.00 86.19 89 VAL A O 1
ATOM 678 N N . ALA A 1 90 ? 9.254 -3.659 -7.705 1.00 87.69 90 ALA A N 1
ATOM 679 C CA . ALA A 1 90 ? 9.122 -4.805 -6.810 1.00 87.69 90 ALA A CA 1
ATOM 680 C C . ALA A 1 90 ? 10.028 -4.673 -5.573 1.00 87.69 90 ALA A C 1
ATOM 682 O O . ALA A 1 90 ? 9.586 -4.919 -4.450 1.00 87.69 90 ALA A O 1
ATOM 683 N N . GLN A 1 91 ? 11.273 -4.225 -5.755 1.00 86.50 91 GLN A N 1
ATOM 684 C CA . GLN A 1 91 ? 12.206 -4.024 -4.650 1.00 86.50 91 GLN A CA 1
ATOM 685 C C . GLN A 1 91 ? 11.760 -2.893 -3.718 1.00 86.50 91 GLN A C 1
ATOM 687 O O . GLN A 1 91 ? 11.832 -3.043 -2.501 1.00 86.50 91 GLN A O 1
ATOM 692 N N . ALA A 1 92 ? 11.245 -1.785 -4.260 1.00 81.00 92 ALA A N 1
ATOM 693 C CA . ALA A 1 92 ? 10.714 -0.694 -3.446 1.00 81.00 92 ALA A CA 1
ATOM 694 C C . ALA A 1 92 ? 9.536 -1.152 -2.565 1.00 81.00 92 ALA A C 1
ATOM 696 O O . ALA A 1 92 ? 9.426 -0.725 -1.415 1.00 81.00 92 ALA A O 1
ATOM 697 N N . GLN A 1 93 ? 8.687 -2.054 -3.069 1.00 86.19 93 GLN A N 1
ATOM 698 C CA . GLN A 1 93 ? 7.611 -2.650 -2.277 1.00 86.19 93 GLN A CA 1
ATOM 699 C C . GLN A 1 93 ? 8.156 -3.542 -1.153 1.00 86.19 93 GLN A C 1
ATOM 701 O O . GLN A 1 93 ? 7.754 -3.384 -0.002 1.00 86.19 93 GLN A O 1
ATOM 706 N N . ILE A 1 94 ? 9.114 -4.425 -1.456 1.00 87.44 94 ILE A N 1
ATOM 707 C CA . ILE A 1 94 ? 9.769 -5.278 -0.447 1.00 87.44 94 ILE A CA 1
ATOM 708 C C . ILE A 1 94 ? 10.394 -4.421 0.661 1.00 87.44 94 ILE A C 1
ATOM 710 O O . ILE A 1 94 ? 10.255 -4.721 1.846 1.00 87.44 94 ILE A O 1
ATOM 714 N N . ASP A 1 95 ? 11.047 -3.325 0.284 1.00 87.31 95 ASP A N 1
ATOM 715 C CA . ASP A 1 95 ? 11.663 -2.388 1.216 1.00 87.31 95 ASP A CA 1
ATOM 716 C C . ASP A 1 95 ? 10.634 -1.657 2.095 1.00 87.31 95 ASP A C 1
ATOM 718 O O . ASP A 1 95 ? 10.944 -1.323 3.244 1.00 87.31 95 ASP A O 1
ATOM 722 N N . ALA A 1 96 ? 9.434 -1.383 1.571 1.00 84.94 96 ALA A N 1
ATOM 723 C CA . ALA A 1 96 ? 8.329 -0.790 2.325 1.00 84.94 96 ALA A CA 1
ATOM 724 C C . ALA A 1 96 ? 7.789 -1.777 3.361 1.00 84.94 96 ALA A C 1
ATOM 726 O O . ALA A 1 96 ? 7.636 -1.431 4.536 1.00 84.94 96 ALA A O 1
ATOM 727 N N . ASP A 1 97 ? 7.575 -3.021 2.942 1.00 84.12 97 ASP A N 1
ATOM 728 C CA . ASP A 1 97 ? 7.065 -4.088 3.797 1.00 84.12 97 ASP A CA 1
ATOM 729 C C . ASP A 1 97 ? 8.070 -4.436 4.903 1.00 84.12 97 ASP A C 1
ATOM 731 O O . ASP A 1 97 ? 7.693 -4.576 6.062 1.00 84.12 97 ASP A O 1
ATOM 735 N N . ALA A 1 98 ? 9.370 -4.461 4.591 1.00 85.25 98 ALA A N 1
ATOM 736 C CA . ALA A 1 98 ? 10.428 -4.701 5.574 1.00 85.25 98 ALA A CA 1
ATOM 737 C C . ALA A 1 98 ? 10.535 -3.605 6.652 1.00 85.25 98 ALA A C 1
ATOM 739 O O . ALA A 1 98 ? 11.050 -3.857 7.743 1.00 85.25 98 ALA A O 1
ATOM 740 N N . ARG A 1 99 ? 10.085 -2.380 6.351 1.00 84.44 99 ARG A N 1
ATOM 741 C CA . ARG A 1 99 ? 10.065 -1.252 7.301 1.00 84.44 99 ARG A CA 1
ATOM 742 C C . ARG A 1 99 ? 8.748 -1.126 8.058 1.00 84.44 99 ARG A C 1
ATOM 744 O O . ARG A 1 99 ? 8.710 -0.409 9.057 1.00 84.44 99 ARG A O 1
ATOM 751 N N . SER A 1 100 ? 7.698 -1.787 7.586 1.00 84.56 100 SER A N 1
ATOM 752 C CA . SER A 1 100 ? 6.395 -1.823 8.239 1.00 84.56 100 SER A CA 1
ATOM 753 C C . SER A 1 100 ? 6.442 -2.765 9.441 1.00 84.56 100 SER A C 1
ATOM 755 O O . SER A 1 100 ? 6.847 -3.923 9.333 1.00 84.56 100 SER A O 1
ATOM 757 N N . GLY A 1 101 ? 6.034 -2.279 10.611 1.00 88.38 101 GLY A N 1
ATOM 758 C CA . GLY A 1 101 ? 5.787 -3.138 11.763 1.00 88.38 101 GLY A CA 1
ATOM 759 C C . GLY A 1 101 ? 4.528 -3.998 11.573 1.00 88.38 101 GLY A C 1
ATOM 760 O O . GLY A 1 101 ? 3.697 -3.708 10.711 1.00 88.38 101 GLY A O 1
ATOM 761 N N . PRO A 1 102 ? 4.350 -5.061 12.377 1.00 88.94 102 PRO A N 1
ATOM 762 C CA . PRO A 1 102 ? 3.234 -6.001 12.237 1.00 88.94 102 PRO A CA 1
ATOM 763 C C . PRO A 1 102 ? 1.847 -5.360 12.360 1.00 88.94 102 PRO A C 1
ATOM 765 O O . PRO A 1 102 ? 0.874 -5.923 11.858 1.00 88.94 102 PRO A O 1
ATOM 768 N N . LEU A 1 103 ? 1.740 -4.218 13.043 1.00 91.19 103 LEU A N 1
ATOM 769 C CA . LEU A 1 103 ? 0.489 -3.481 13.198 1.00 91.19 103 LEU A CA 1
ATOM 770 C C . LEU A 1 103 ? 0.428 -2.206 12.348 1.00 91.19 103 LEU A C 1
ATOM 772 O O . LEU A 1 103 ? -0.536 -1.453 12.483 1.00 91.19 103 LEU A O 1
ATOM 776 N N . ASP A 1 104 ? 1.396 -1.967 11.458 1.00 90.50 104 ASP A N 1
ATOM 777 C CA . ASP A 1 104 ? 1.408 -0.781 10.600 1.00 90.50 104 ASP A CA 1
ATOM 778 C C . ASP A 1 104 ? 0.261 -0.829 9.581 1.00 90.50 104 ASP A C 1
ATOM 780 O O . ASP A 1 104 ? -0.083 -1.882 9.038 1.00 90.50 104 ASP A O 1
ATOM 784 N N . GLY A 1 105 ? -0.359 0.320 9.323 1.00 89.88 105 GLY A N 1
ATOM 785 C CA . GLY A 1 105 ? -1.374 0.470 8.291 1.00 89.88 105 GLY A CA 1
ATOM 786 C C . GLY A 1 105 ? -2.791 0.679 8.815 1.00 89.88 105 GLY A C 1
ATOM 787 O O . GLY A 1 105 ? -3.041 1.235 9.889 1.00 89.88 105 GLY A O 1
ATOM 788 N N . ARG A 1 106 ? -3.766 0.313 7.977 1.00 91.69 106 ARG A N 1
ATOM 789 C CA . ARG A 1 106 ? -5.190 0.567 8.220 1.00 91.69 106 ARG A CA 1
ATOM 790 C C . ARG A 1 106 ? -5.913 -0.709 8.598 1.00 91.69 106 ARG A C 1
ATOM 792 O O . ARG A 1 106 ? -5.926 -1.673 7.839 1.00 91.69 106 ARG A O 1
ATOM 799 N N . TRP A 1 107 ? -6.627 -0.649 9.713 1.00 93.38 107 TRP A N 1
ATOM 800 C CA . TRP A 1 107 ? -7.359 -1.783 10.255 1.00 93.38 107 TRP A CA 1
ATOM 801 C C . TRP A 1 107 ? -8.841 -1.465 10.383 1.00 93.38 107 TRP A C 1
ATOM 803 O O . TRP A 1 107 ? -9.250 -0.327 10.642 1.00 93.38 107 TRP A O 1
ATOM 813 N N . ARG A 1 108 ? -9.661 -2.503 10.231 1.00 95.31 108 ARG A N 1
ATOM 814 C CA . ARG A 1 108 ? -11.094 -2.452 10.504 1.00 95.31 108 ARG A CA 1
ATOM 815 C C . ARG A 1 108 ? -11.425 -3.481 11.566 1.00 95.31 108 ARG A C 1
ATOM 817 O O . ARG A 1 108 ? -11.230 -4.672 11.352 1.00 95.31 108 ARG A O 1
ATOM 824 N N . VAL A 1 109 ? -11.959 -3.012 12.687 1.00 94.94 109 VAL A N 1
ATOM 825 C CA . VAL A 1 109 ? -12.483 -3.891 13.732 1.00 94.94 109 VAL A CA 1
ATOM 826 C C . VAL A 1 109 ? -13.942 -4.174 13.412 1.00 94.94 109 VAL A C 1
ATOM 828 O O . VAL A 1 109 ? -14.731 -3.241 13.240 1.00 94.94 109 VAL A O 1
ATOM 831 N N . VAL A 1 110 ? -14.289 -5.452 13.318 1.00 96.25 110 VAL A N 1
ATOM 832 C CA . VAL A 1 110 ? -15.655 -5.922 13.073 1.00 96.25 110 VAL A CA 1
ATOM 833 C C . VAL A 1 110 ? -16.204 -6.605 14.319 1.00 96.25 110 VAL A C 1
ATOM 835 O O . VAL A 1 110 ? -15.473 -7.282 15.040 1.00 96.25 110 VAL A O 1
ATOM 838 N N . GLY A 1 111 ? -17.491 -6.399 14.586 1.00 94.75 111 GLY A N 1
ATOM 839 C CA . GLY A 1 111 ? -18.214 -7.127 15.618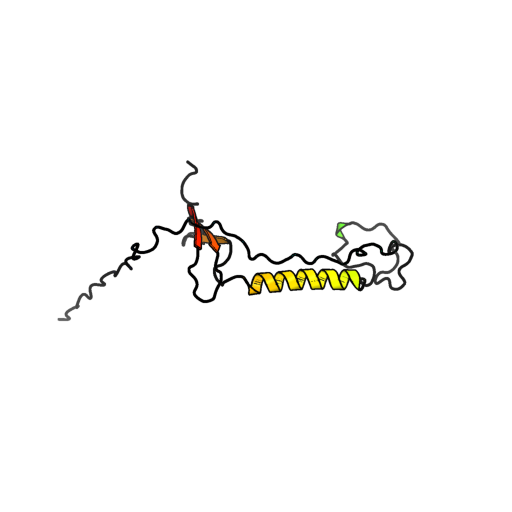 1.00 94.75 111 GLY A CA 1
ATOM 840 C C . GLY A 1 111 ? -18.412 -8.593 15.239 1.00 94.75 111 GLY A C 1
ATOM 841 O O . GLY A 1 111 ? -18.206 -8.999 14.095 1.00 94.75 111 GLY A O 1
ATOM 842 N N . HIS A 1 112 ? -18.868 -9.393 16.202 1.00 95.69 112 HIS A N 1
ATOM 843 C CA . HIS A 1 112 ? -19.214 -10.803 15.979 1.00 95.69 112 HIS A CA 1
ATOM 844 C C . HIS A 1 112 ? -20.325 -10.992 14.927 1.00 95.69 112 HIS A C 1
ATOM 846 O O . HIS A 1 112 ? -20.445 -12.060 14.338 1.00 95.69 112 HIS A O 1
ATOM 852 N N . ASP A 1 113 ? -21.128 -9.953 14.690 1.00 95.31 113 ASP A N 1
ATOM 853 C CA . ASP A 1 113 ? -22.189 -9.887 13.686 1.00 95.31 113 ASP A CA 1
ATOM 854 C C . ASP A 1 113 ? -21.691 -9.412 12.306 1.00 95.31 113 ASP A C 1
ATOM 856 O O . ASP A 1 113 ? -22.489 -9.216 11.390 1.00 95.31 113 ASP A O 1
ATOM 860 N N . GLY A 1 114 ? -20.381 -9.195 12.155 1.00 95.38 114 GLY A N 1
ATOM 861 C CA . GLY A 1 114 ? -19.748 -8.701 10.935 1.00 95.38 114 GLY A CA 1
ATOM 862 C C . GLY A 1 114 ? -19.883 -7.192 10.712 1.00 95.38 114 GLY A C 1
ATOM 863 O O . GLY A 1 114 ? -19.356 -6.683 9.720 1.00 95.38 114 GLY A O 1
ATOM 864 N N . LYS A 1 115 ? -20.549 -6.443 11.603 1.00 94.75 115 LYS A N 1
ATOM 865 C CA . LYS A 1 115 ? -20.694 -4.991 11.434 1.00 94.75 115 LYS A CA 1
ATOM 866 C C . LYS A 1 115 ? -19.400 -4.257 11.800 1.00 94.75 115 LYS A C 1
ATOM 868 O O . LYS A 1 115 ? -18.760 -4.601 12.795 1.00 94.75 115 LYS A O 1
ATOM 873 N N . PRO A 1 116 ? -18.994 -3.231 11.032 1.00 92.56 116 PRO A N 1
ATOM 874 C CA . PRO A 1 116 ? -17.806 -2.448 11.350 1.00 92.56 116 PRO A CA 1
ATOM 875 C C . PRO A 1 116 ? -18.026 -1.604 12.611 1.00 92.56 116 PRO A C 1
ATOM 877 O O . PRO A 1 116 ? -18.980 -0.836 12.687 1.00 92.56 116 PRO A O 1
ATOM 880 N N . LEU A 1 117 ? -17.108 -1.711 13.572 1.00 95.06 117 LEU A N 1
ATOM 881 C CA . LEU A 1 117 ? -17.139 -0.957 14.829 1.00 95.06 117 LEU A CA 1
ATOM 882 C C . LEU A 1 117 ? -16.152 0.210 14.798 1.00 95.06 117 LEU A C 1
ATOM 884 O O . LEU A 1 117 ? -16.508 1.347 15.106 1.00 95.06 117 LEU A O 1
ATOM 888 N N . LEU A 1 118 ? -14.911 -0.057 14.380 1.00 94.50 118 LEU A N 1
ATOM 889 C CA . LEU A 1 118 ? -13.823 0.920 14.392 1.00 94.50 118 LEU A CA 1
ATOM 890 C C . LEU A 1 118 ? -13.029 0.886 13.088 1.00 94.50 118 LEU A C 1
ATOM 892 O O . LEU A 1 118 ? -12.812 -0.170 12.490 1.00 94.50 118 LEU A O 1
ATOM 896 N N . SER A 1 119 ? -12.543 2.059 12.695 1.00 92.38 119 SER A N 1
ATOM 897 C CA . SER A 1 119 ? -11.434 2.204 11.75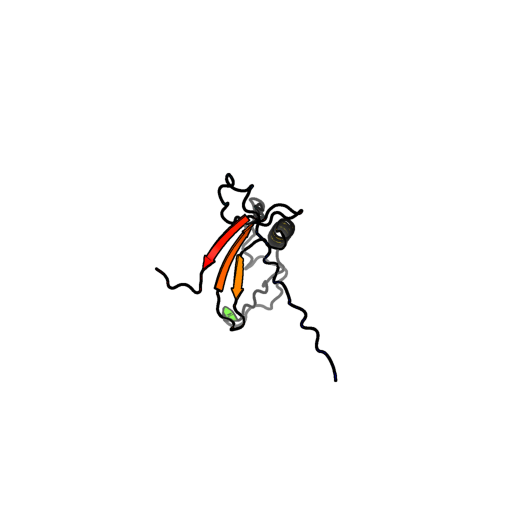6 1.00 92.38 119 SER A CA 1
ATOM 898 C C . SER A 1 119 ? -10.216 2.666 12.541 1.00 92.38 119 SER A C 1
ATOM 900 O O . SER A 1 119 ? -10.305 3.681 13.232 1.00 92.38 119 SER A O 1
ATOM 902 N N . LEU A 1 120 ? -9.096 1.962 12.401 1.00 93.50 120 LEU A N 1
ATOM 903 C CA . LEU A 1 120 ? -7.809 2.331 12.990 1.00 93.50 120 LEU A CA 1
ATOM 904 C C . LEU A 1 120 ? -6.826 2.671 11.866 1.00 93.50 120 LEU A C 1
ATOM 906 O O . LEU A 1 120 ? -6.854 2.042 10.805 1.00 93.50 120 LEU A O 1
ATOM 910 N N . ALA A 1 121 ? -5.965 3.649 12.101 1.00 92.25 121 ALA A N 1
ATOM 911 C CA . ALA A 1 121 ? -4.781 3.913 11.296 1.00 92.25 121 ALA A CA 1
ATOM 912 C C . ALA A 1 121 ? -3.595 3.960 12.260 1.00 92.25 121 ALA A C 1
ATOM 914 O O . ALA A 1 121 ? -3.537 4.864 13.093 1.00 92.25 121 ALA A O 1
ATOM 915 N N . LEU A 1 122 ? -2.733 2.949 12.193 1.00 91.94 122 LEU A N 1
ATOM 916 C CA . LEU A 1 122 ? -1.681 2.679 13.168 1.00 91.94 122 LEU A CA 1
ATOM 917 C C . LEU A 1 122 ? -0.314 2.796 12.501 1.00 91.94 122 LEU A C 1
ATOM 919 O O . LEU A 1 122 ? -0.108 2.240 11.428 1.00 91.94 122 LEU A O 1
ATOM 923 N N . THR A 1 123 ? 0.598 3.504 13.154 1.00 90.81 123 THR A N 1
ATOM 924 C CA . THR A 1 123 ? 2.018 3.554 12.817 1.00 90.81 123 THR A CA 1
ATOM 925 C C . THR A 1 123 ? 2.756 2.594 13.743 1.00 90.81 123 THR A C 1
ATOM 927 O O . THR A 1 123 ? 2.859 2.842 14.949 1.00 90.81 123 THR A O 1
ATOM 930 N N . ASP A 1 124 ? 3.293 1.514 13.184 1.00 89.12 124 ASP A N 1
ATOM 931 C CA . ASP A 1 124 ? 4.137 0.557 13.895 1.00 89.12 124 ASP A CA 1
ATOM 932 C C . ASP A 1 124 ? 5.527 0.553 13.258 1.00 89.12 124 ASP A C 1
ATOM 934 O O . ASP A 1 124 ? 5.730 0.104 12.133 1.00 89.12 124 ASP A O 1
ATOM 938 N N . ARG A 1 125 ? 6.509 1.072 13.999 1.00 82.69 125 ARG A N 1
ATOM 939 C CA . ARG A 1 125 ? 7.909 1.167 13.553 1.00 82.69 125 ARG A CA 1
ATOM 940 C C . ARG A 1 125 ? 8.728 -0.083 13.907 1.00 82.69 125 ARG A C 1
ATOM 942 O O . ARG A 1 125 ? 9.947 -0.081 13.733 1.00 82.69 125 ARG A O 1
ATOM 949 N N . GLY A 1 126 ? 8.087 -1.120 14.449 1.00 82.31 126 GLY A N 1
ATOM 950 C CA . GLY A 1 126 ? 8.716 -2.359 14.884 1.00 82.31 126 GLY A CA 1
ATOM 951 C C . GLY A 1 126 ? 9.606 -2.213 16.125 1.00 82.31 126 GLY A C 1
ATOM 952 O O . GLY A 1 126 ? 9.633 -1.188 16.811 1.00 82.31 126 GLY A O 1
ATOM 953 N N . ALA A 1 127 ? 10.353 -3.282 16.428 1.00 81.06 127 ALA A N 1
ATOM 954 C CA . ALA A 1 127 ? 11.357 -3.344 17.501 1.00 81.06 127 ALA A CA 1
ATOM 955 C C . ALA A 1 127 ? 10.845 -2.986 18.916 1.00 81.06 127 ALA A C 1
ATOM 957 O O . ALA A 1 127 ? 11.598 -2.466 19.738 1.00 81.06 127 ALA A O 1
ATOM 958 N N . GLY A 1 128 ? 9.567 -3.258 19.206 1.00 79.38 128 GLY A N 1
ATOM 959 C CA . GLY A 1 128 ? 8.962 -2.997 20.518 1.00 79.38 128 GLY A CA 1
ATOM 960 C C . GLY A 1 128 ? 8.752 -1.512 20.836 1.00 79.38 128 GLY A C 1
ATOM 961 O O . GLY A 1 128 ? 8.552 -1.164 21.998 1.00 79.38 128 GLY A O 1
ATOM 962 N N . ARG A 1 129 ? 8.818 -0.631 19.829 1.00 82.44 129 ARG A N 1
ATOM 963 C CA . ARG A 1 129 ? 8.469 0.788 19.975 1.00 82.44 129 ARG A CA 1
ATOM 964 C C . ARG A 1 129 ? 6.973 0.944 20.263 1.00 82.44 129 ARG A C 1
ATOM 966 O O . ARG A 1 129 ? 6.171 0.075 19.930 1.00 82.44 129 ARG A O 1
ATOM 973 N N . VAL A 1 130 ? 6.606 2.068 20.879 1.00 85.00 130 VAL A N 1
ATOM 974 C CA . VAL A 1 130 ? 5.197 2.421 21.102 1.00 85.00 130 VAL A CA 1
ATOM 975 C C . VAL A 1 130 ? 4.499 2.563 19.749 1.00 85.00 130 VAL A C 1
ATOM 977 O O . VAL A 1 130 ? 5.026 3.206 18.841 1.00 85.00 130 VAL A O 1
ATOM 980 N N . ILE A 1 131 ? 3.329 1.939 19.631 1.00 88.12 131 ILE A N 1
ATOM 981 C CA . ILE A 1 131 ? 2.453 2.059 18.467 1.00 88.12 131 ILE A CA 1
ATOM 982 C C . ILE A 1 131 ? 1.613 3.318 18.648 1.00 88.12 131 ILE A C 1
ATOM 984 O O . ILE A 1 131 ? 0.965 3.490 19.683 1.00 88.12 131 ILE A O 1
ATOM 988 N N . GLU A 1 132 ? 1.605 4.174 17.635 1.00 89.00 132 GLU A N 1
ATOM 989 C CA . GLU A 1 132 ? 0.840 5.422 17.625 1.00 89.00 132 GLU A CA 1
ATOM 990 C C . GLU A 1 132 ? -0.190 5.419 16.498 1.00 89.00 132 GLU A C 1
ATOM 992 O O . GLU A 1 132 ? -0.117 4.605 15.580 1.00 89.00 132 GLU A O 1
ATOM 997 N N . GLY A 1 133 ? -1.177 6.313 16.552 1.00 88.62 133 GLY A N 1
ATOM 998 C CA . GLY A 1 133 ? -2.149 6.427 15.474 1.00 88.62 133 GLY A CA 1
ATOM 999 C C . GLY A 1 133 ? -3.455 7.104 15.854 1.00 88.62 133 GLY A C 1
ATOM 1000 O O . GLY A 1 133 ? -3.598 7.725 16.907 1.00 88.62 133 GLY A O 1
ATOM 1001 N N . ALA A 1 134 ? -4.438 6.945 14.970 1.00 89.56 134 ALA A N 1
ATOM 1002 C CA . ALA A 1 134 ? -5.771 7.511 15.111 1.00 89.56 134 ALA A CA 1
ATOM 1003 C C . ALA A 1 134 ? -6.850 6.435 14.967 1.00 89.56 134 ALA A C 1
ATOM 1005 O O . ALA A 1 134 ? -6.689 5.438 14.258 1.00 89.56 134 ALA A O 1
ATOM 1006 N N . TRP A 1 135 ? -7.993 6.673 15.604 1.00 89.94 135 TRP A N 1
AT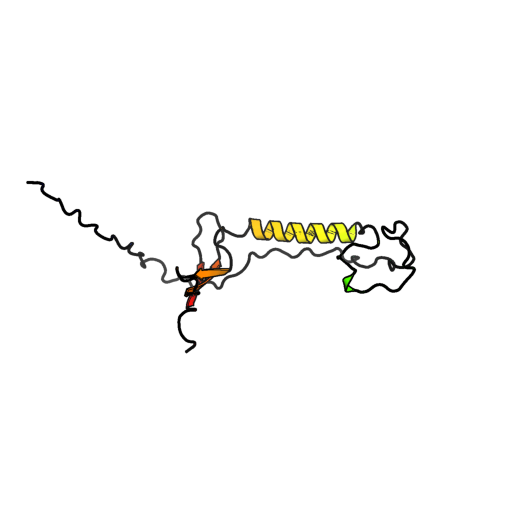OM 1007 C CA . TRP A 1 135 ? -9.159 5.809 15.498 1.00 89.94 135 TRP A CA 1
ATOM 1008 C C . TRP A 1 135 ? -10.432 6.626 15.304 1.00 89.94 135 TRP A C 1
ATOM 1010 O O . TRP A 1 135 ? -10.536 7.770 15.743 1.00 89.94 135 TRP A O 1
ATOM 1020 N N . ARG A 1 136 ? -11.423 6.021 14.645 1.00 88.31 136 ARG A N 1
ATOM 1021 C CA . ARG A 1 136 ? -12.791 6.548 14.591 1.00 88.31 136 ARG A CA 1
ATOM 1022 C C . ARG A 1 136 ? -13.821 5.440 14.733 1.00 88.31 136 ARG A C 1
ATOM 1024 O O . ARG A 1 136 ? -13.611 4.323 14.254 1.00 88.31 136 ARG A O 1
ATOM 1031 N N . ARG A 1 137 ? -14.958 5.788 15.334 1.00 92.62 137 ARG A N 1
ATOM 1032 C CA . ARG A 1 137 ? -16.155 4.944 15.361 1.00 92.62 137 ARG A CA 1
ATOM 1033 C C . ARG A 1 137 ? -16.800 4.883 13.986 1.00 92.62 137 ARG A C 1
ATOM 1035 O O . ARG A 1 137 ? -16.849 5.884 13.275 1.00 92.62 137 ARG A O 1
ATOM 1042 N N . LEU A 1 138 ? -17.267 3.697 13.622 1.00 90.75 138 LEU A N 1
ATOM 1043 C CA . LEU A 1 138 ? -18.039 3.439 12.403 1.00 90.75 138 LEU A CA 1
ATOM 1044 C C . LEU A 1 138 ? -19.485 3.033 12.715 1.00 90.75 138 LEU A C 1
ATOM 1046 O O . LEU A 1 138 ? -20.324 3.026 11.822 1.00 90.75 138 LEU A O 1
ATOM 1050 N N . ASP A 1 139 ? -19.759 2.713 13.977 1.00 90.31 139 ASP A N 1
ATOM 1051 C CA . ASP A 1 139 ? -21.064 2.337 14.513 1.00 90.31 139 ASP A CA 1
ATOM 1052 C C . ASP A 1 139 ? -21.861 3.539 15.049 1.00 90.31 139 ASP A C 1
ATOM 1054 O O . ASP A 1 139 ? -23.053 3.426 15.332 1.00 90.31 139 ASP A O 1
ATOM 1058 N N . ALA A 1 140 ? -21.209 4.694 15.194 1.00 79.75 140 ALA A N 1
ATOM 1059 C CA . ALA A 1 140 ? -21.856 5.936 15.582 1.00 79.75 140 ALA A CA 1
ATOM 1060 C C . ALA A 1 140 ? -22.474 6.626 14.350 1.00 79.75 140 ALA A C 1
ATOM 1062 O O . ALA A 1 140 ? -21.837 6.662 13.292 1.00 79.75 140 ALA A O 1
ATOM 1063 N N . PRO A 1 141 ? -23.686 7.199 14.461 1.00 68.12 141 PRO A N 1
ATOM 1064 C CA . PRO A 1 141 ? -24.245 8.027 13.399 1.00 68.12 141 PRO A CA 1
ATOM 1065 C C . PRO A 1 141 ? -23.306 9.203 13.100 1.00 68.12 141 PRO A C 1
ATOM 1067 O O . PRO A 1 141 ? -22.687 9.752 14.014 1.00 68.12 141 PRO A O 1
ATOM 1070 N N . ALA A 1 142 ? -23.189 9.574 11.821 1.00 62.94 142 ALA A N 1
ATOM 1071 C CA . ALA A 1 142 ? -22.492 10.795 11.431 1.00 62.94 142 ALA A CA 1
ATOM 1072 C C . ALA A 1 142 ? -23.233 11.977 12.072 1.00 62.94 142 ALA A C 1
ATOM 1074 O O . ALA A 1 142 ? -24.389 12.227 11.730 1.00 62.94 142 ALA A O 1
ATOM 1075 N N . GLY A 1 143 ? -22.601 12.594 13.071 1.00 52.22 143 GLY A N 1
ATOM 1076 C CA . GLY A 1 143 ? -23.097 13.807 13.721 1.00 52.22 143 GLY A CA 1
ATOM 1077 C C . GLY A 1 143 ? -23.036 15.015 12.804 1.00 52.22 143 GLY A C 1
ATOM 1078 O O . GLY A 1 143 ? -22.202 15.002 11.868 1.00 52.22 143 GLY A O 1
#

Radius of gyration: 27.9 Å; chains: 1; bounding box: 42×50×90 Å

pLDDT: mean 72.02, std 17.54, range [29.0, 96.25]

Sequence (143 aa):
MILFALISVVAVEPAIQTTGLLDATPETYQAPVVRPFEPPSDFGREEAQGDAATDRHRRPLTTPVDVNAYVGSYEVSPTDAEIAYDQGVAQAQIDADARSGPLDGRWRVVGHDGKPLLSLALTDRGAGRVIEGAWRRLDAPAG